Protein AF-A0A7K0A4U0-F1 (afdb_monomer)

Secondary structure (DSSP, 8-state):
---S-STT--EEEEEES-GGGT-EEEEESSHHHHHHHHHHHHHTT-EEEEEEEEEEEETTTTEEEEEEEEEEE-TTS-GGG-EEEEEEEEETTTTEEEEEEEEE-SS----TT-S-SSPPPTT-EEEEPP-

Radius of gyration: 15.42 Å; Cα contacts (8 Å, |Δi|>4): 259; chains: 1; bounding box: 35×25×43 Å

Foldseek 3Di:
DEEQADPLAQKEWEWAEDVVVVTDIDMDRDPVSVVVVVVVCVVQVKDKAWAWKKWAADPVQQKIKIKTKIQIDGNPHDPQFRIKIWIWIARNVVRYTRYIYIYTYNDRPCPPPLVPPDDDDPRMDIDGDDD

Solvent-accessible surface area (backbone atoms only — not comparable to full-atom values): 7263 Å² total; per-residue (Å²): 125,71,48,65,83,57,94,67,31,56,37,41,36,42,31,44,45,51,64,92,77,78,25,47,77,48,76,30,69,45,61,71,59,45,52,53,49,52,54,52,40,55,75,33,64,52,46,76,43,76,46,37,39,42,37,43,70,42,76,94,79,45,29,38,37,35,40,37,36,27,42,42,49,32,80,87,56,64,87,74,29,38,45,28,33,35,40,34,34,26,38,62,88,75,40,28,36,27,35,40,39,38,38,22,35,90,55,72,68,80,71,71,69,67,75,60,97,58,90,67,61,94,75,48,56,63,54,72,57,82,130

Sequence (131 aa):
MAGFFTENFEWYSATEGNPRNGGRHFVAYHRAKLQAYFLERISHDERMYLLEIDVGYERARNLGHVAYNLLRTADDLTEYAAEAGGKGAIDCDSGRIEVWSMAQGPKPQPVGDLCPEEPVPPDIAIACARK

pLDDT: mean 77.31, std 15.93, range [37.75, 95.69]

Structure (mmCIF, N/CA/C/O backbone):
data_AF-A0A7K0A4U0-F1
#
_entry.id   AF-A0A7K0A4U0-F1
#
loop_
_atom_site.group_PDB
_atom_site.id
_atom_site.type_symbol
_atom_site.label_atom_id
_atom_site.label_alt_id
_atom_site.label_comp_id
_atom_site.label_asym_id
_atom_site.label_entity_id
_atom_site.label_seq_id
_atom_site.pdbx_PDB_ins_code
_atom_site.Cartn_x
_atom_site.Cartn_y
_atom_site.Cartn_z
_atom_site.occupancy
_atom_site.B_iso_or_equiv
_atom_site.auth_seq_id
_atom_site.auth_comp_id
_atom_site.auth_asym_id
_atom_site.auth_atom_id
_atom_site.pdbx_PDB_model_num
ATOM 1 N N . MET A 1 1 ? -8.499 -11.451 10.453 1.00 44.47 1 MET A N 1
ATOM 2 C CA . MET A 1 1 ? -7.688 -11.382 9.214 1.00 44.47 1 MET A CA 1
ATOM 3 C C . MET A 1 1 ? -7.954 -10.032 8.571 1.00 44.47 1 MET A C 1
ATOM 5 O O . MET A 1 1 ? -9.105 -9.777 8.227 1.00 44.47 1 MET A O 1
ATOM 9 N N . ALA A 1 2 ? -6.936 -9.176 8.455 1.00 54.72 2 ALA A N 1
ATOM 10 C CA . ALA A 1 2 ? -7.084 -7.864 7.830 1.00 54.72 2 ALA A CA 1
ATOM 11 C C . ALA A 1 2 ? -7.282 -7.985 6.316 1.00 54.72 2 ALA A C 1
ATOM 13 O O . ALA A 1 2 ? -6.736 -8.883 5.679 1.00 54.72 2 ALA A O 1
ATOM 14 N N . GLY A 1 3 ? -8.124 -7.125 5.747 1.00 62.72 3 GLY A N 1
ATOM 15 C CA . GLY A 1 3 ? -8.430 -7.123 4.318 1.00 62.72 3 GLY A CA 1
ATOM 16 C C . GLY A 1 3 ? -9.103 -5.824 3.887 1.00 62.72 3 GLY A C 1
ATOM 17 O O . GLY A 1 3 ? -9.687 -5.135 4.717 1.00 62.72 3 GLY A O 1
ATOM 18 N N . PHE A 1 4 ? -9.017 -5.526 2.590 1.00 63.22 4 PHE A N 1
ATOM 19 C CA . PHE A 1 4 ? -9.386 -4.246 1.965 1.00 63.22 4 PHE A CA 1
ATOM 20 C C . PHE A 1 4 ? -10.844 -4.140 1.488 1.00 63.22 4 PHE A C 1
ATOM 22 O O . PHE A 1 4 ? -11.208 -3.190 0.806 1.00 63.22 4 PHE A O 1
ATOM 29 N N . PHE A 1 5 ? -11.672 -5.160 1.712 1.00 64.25 5 PHE A N 1
ATOM 30 C CA . PHE A 1 5 ? -12.853 -5.389 0.874 1.00 64.25 5 PHE A CA 1
ATOM 31 C C . PHE A 1 5 ? -14.182 -5.382 1.636 1.00 64.25 5 PHE A C 1
ATOM 33 O O . PHE A 1 5 ? -14.976 -6.316 1.494 1.00 64.25 5 PHE A O 1
ATOM 40 N N . THR A 1 6 ? -14.426 -4.329 2.415 1.00 63.09 6 THR A N 1
ATOM 41 C CA . THR A 1 6 ? -15.683 -4.097 3.150 1.00 63.09 6 THR A CA 1
ATOM 42 C C . THR A 1 6 ? -16.328 -2.762 2.765 1.00 63.09 6 THR A C 1
ATOM 44 O O . THR A 1 6 ? -15.770 -2.010 1.968 1.00 63.09 6 THR A O 1
ATOM 47 N N . GLU A 1 7 ? -17.516 -2.480 3.308 1.00 65.38 7 GLU A N 1
ATOM 48 C CA . GLU A 1 7 ? -18.237 -1.209 3.111 1.00 65.38 7 GLU A CA 1
ATOM 49 C C . GLU A 1 7 ? -17.463 0.011 3.642 1.00 65.38 7 GLU A C 1
ATOM 51 O O . GLU A 1 7 ? -17.647 1.109 3.129 1.00 65.38 7 GLU A O 1
ATOM 56 N N . ASN A 1 8 ? -16.546 -0.196 4.595 1.00 73.00 8 ASN A N 1
ATOM 57 C CA . ASN A 1 8 ? -15.724 0.855 5.210 1.00 73.00 8 ASN A CA 1
ATOM 58 C C . ASN A 1 8 ? -14.376 1.064 4.497 1.00 73.00 8 ASN A C 1
ATOM 60 O O . ASN A 1 8 ? -13.515 1.786 4.992 1.00 73.00 8 ASN A O 1
ATOM 64 N N . PHE A 1 9 ? -14.146 0.415 3.351 1.00 82.88 9 PHE A N 1
ATOM 65 C CA . PHE A 1 9 ? -12.982 0.736 2.533 1.00 82.88 9 PHE A CA 1
ATOM 66 C C . PHE A 1 9 ? -13.148 2.140 1.952 1.00 82.88 9 PHE A C 1
ATOM 68 O O . PHE A 1 9 ? -13.997 2.361 1.087 1.00 82.88 9 PHE A O 1
ATOM 75 N N . GLU A 1 10 ? -12.316 3.073 2.400 1.00 87.06 10 GLU A N 1
ATOM 76 C CA . GLU A 1 10 ? -12.319 4.429 1.875 1.00 87.06 10 GLU A CA 1
ATOM 77 C C . GLU A 1 10 ? -11.449 4.507 0.619 1.00 87.06 10 GLU A C 1
ATOM 79 O O . GLU A 1 10 ? -11.943 4.866 -0.453 1.00 87.06 10 GLU A O 1
ATOM 84 N N . TRP A 1 11 ? -10.155 4.172 0.723 1.00 91.12 11 TRP A N 1
ATOM 85 C CA . TRP A 1 11 ? -9.256 4.204 -0.432 1.00 91.12 11 TRP A CA 1
ATOM 86 C C . TRP A 1 11 ? -7.908 3.498 -0.246 1.00 91.12 11 TRP A C 1
ATOM 88 O O . TRP A 1 11 ? -7.374 3.329 0.848 1.00 91.12 11 TRP A O 1
ATOM 98 N N . TYR A 1 12 ? -7.309 3.157 -1.384 1.00 93.75 12 TYR A N 1
ATOM 99 C CA . TYR A 1 12 ? -5.940 2.672 -1.519 1.00 93.75 12 TYR A CA 1
ATOM 100 C C . TYR A 1 12 ? -5.174 3.579 -2.480 1.00 93.75 12 TYR A C 1
ATOM 102 O O . TYR A 1 12 ? -5.697 3.909 -3.547 1.00 93.75 12 TYR A O 1
ATOM 110 N N . SER A 1 13 ? -3.934 3.943 -2.153 1.00 94.06 13 SER A N 1
ATOM 111 C CA . SER A 1 13 ? -3.027 4.604 -3.088 1.00 94.06 13 SER A CA 1
ATOM 112 C C . SER A 1 13 ? -1.616 4.032 -3.063 1.00 94.06 13 SER A C 1
ATOM 114 O O . SER A 1 13 ? -1.102 3.622 -2.022 1.00 94.06 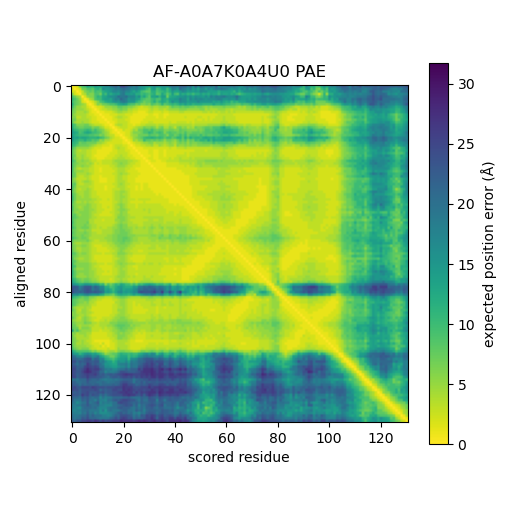13 SER A O 1
ATOM 116 N N . ALA A 1 14 ? -0.985 4.035 -4.234 1.00 92.19 14 ALA A N 1
ATOM 117 C CA . ALA A 1 14 ? 0.404 3.646 -4.413 1.00 92.19 14 ALA A CA 1
ATOM 118 C C . ALA A 1 14 ? 1.081 4.589 -5.408 1.00 92.19 14 ALA A C 1
ATOM 120 O O . ALA A 1 14 ? 0.582 4.810 -6.511 1.00 92.19 14 ALA A O 1
ATOM 121 N N . THR A 1 15 ? 2.224 5.144 -5.019 1.00 89.12 15 THR A N 1
ATOM 122 C CA . THR A 1 15 ? 3.115 5.878 -5.923 1.00 89.12 15 THR A CA 1
ATOM 123 C C . THR A 1 15 ? 4.340 5.026 -6.208 1.00 89.12 15 THR A C 1
ATOM 125 O O . THR A 1 15 ? 5.018 4.587 -5.282 1.00 89.12 15 THR A O 1
ATOM 128 N N . GLU A 1 16 ? 4.594 4.775 -7.482 1.00 86.75 16 GLU A N 1
ATOM 129 C CA . GLU A 1 16 ? 5.659 3.925 -8.005 1.00 86.75 16 GLU A CA 1
ATOM 130 C C . GLU A 1 16 ? 6.678 4.809 -8.720 1.00 86.75 16 GLU A C 1
ATOM 132 O O . GLU A 1 16 ? 6.375 5.417 -9.749 1.00 86.75 16 GLU A O 1
ATOM 137 N N . GLY A 1 17 ? 7.880 4.921 -8.155 1.00 77.00 17 GLY A N 1
ATOM 138 C CA . GLY A 1 17 ? 8.904 5.844 -8.642 1.00 77.00 17 GLY A CA 1
ATOM 139 C C . GLY A 1 17 ? 8.498 7.326 -8.572 1.00 77.00 17 GLY A C 1
ATOM 140 O O . GLY A 1 17 ? 7.569 7.722 -7.871 1.00 77.00 17 GLY A O 1
ATOM 141 N N . ASN A 1 18 ? 9.220 8.184 -9.300 1.00 73.25 18 ASN A N 1
ATOM 142 C CA . ASN A 1 18 ? 8.946 9.624 -9.346 1.00 73.25 18 ASN A CA 1
ATOM 143 C C . ASN A 1 18 ? 7.946 9.952 -10.474 1.00 73.25 18 ASN A C 1
ATOM 145 O O . ASN A 1 18 ? 8.328 9.825 -11.641 1.00 73.25 18 ASN A O 1
ATOM 149 N N . PRO A 1 19 ? 6.730 10.468 -10.185 1.00 71.81 19 PRO A N 1
ATOM 150 C CA . PRO A 1 19 ? 5.747 10.821 -11.216 1.00 71.81 19 PRO A CA 1
ATOM 151 C C . PRO A 1 19 ? 6.246 11.832 -12.256 1.00 71.81 19 PRO A C 1
ATOM 153 O O . PRO A 1 19 ? 5.769 11.850 -13.385 1.00 71.81 19 PRO A O 1
ATOM 156 N N . ARG A 1 20 ? 7.235 12.668 -11.906 1.00 73.88 20 ARG A N 1
ATOM 157 C CA . ARG A 1 20 ? 7.848 13.626 -12.843 1.00 73.88 20 ARG A CA 1
ATOM 158 C C . ARG A 1 20 ? 8.783 12.966 -13.860 1.00 73.88 20 ARG A C 1
ATOM 160 O O . ARG A 1 20 ? 9.081 13.579 -14.876 1.00 73.88 20 ARG A O 1
ATOM 167 N N . ASN A 1 21 ? 9.215 11.733 -13.597 1.00 72.50 21 ASN A N 1
ATOM 168 C CA . ASN A 1 21 ? 10.155 10.971 -14.420 1.00 72.50 21 ASN A CA 1
ATOM 169 C C . ASN A 1 21 ? 9.524 9.657 -14.919 1.00 72.50 21 ASN A C 1
ATOM 171 O O . ASN A 1 21 ? 10.205 8.641 -15.007 1.00 72.50 21 ASN A O 1
ATOM 175 N N . GLY A 1 22 ? 8.216 9.662 -15.200 1.00 71.19 22 GLY A N 1
ATOM 176 C CA . GLY A 1 22 ? 7.503 8.485 -15.712 1.00 71.19 22 GLY A CA 1
ATOM 177 C C . GLY A 1 22 ? 7.034 7.490 -14.646 1.00 71.19 22 GLY A C 1
ATOM 178 O O . GLY A 1 22 ? 6.548 6.422 -14.999 1.00 71.19 22 GLY A O 1
ATOM 179 N N . GLY A 1 23 ? 7.147 7.831 -13.358 1.00 79.75 23 GLY A N 1
ATOM 180 C CA . GLY A 1 23 ? 6.536 7.064 -12.274 1.00 79.75 23 GLY A CA 1
ATOM 181 C C 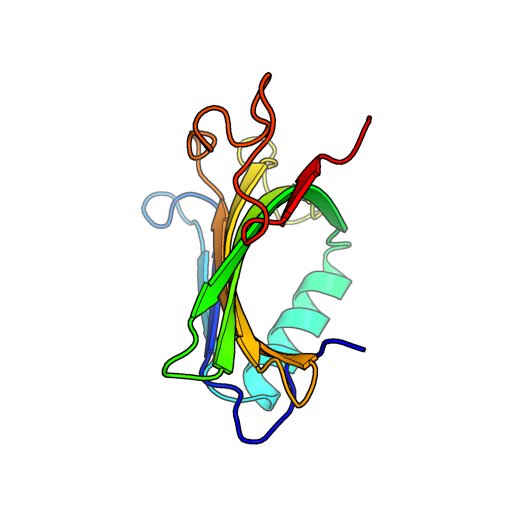. GLY A 1 23 ? 5.005 7.100 -12.313 1.00 79.75 23 GLY A C 1
ATOM 182 O O . GLY A 1 23 ? 4.396 8.010 -12.882 1.00 79.75 23 GLY A O 1
ATOM 183 N N . ARG A 1 24 ? 4.368 6.115 -11.678 1.00 86.31 24 ARG A N 1
ATOM 184 C CA . ARG A 1 24 ? 2.913 5.932 -11.687 1.00 86.31 24 ARG A CA 1
ATOM 185 C C . ARG A 1 24 ? 2.308 6.300 -10.338 1.00 86.31 24 ARG A C 1
ATOM 187 O O . ARG A 1 24 ? 2.813 5.900 -9.298 1.00 86.31 24 ARG A O 1
ATOM 194 N N . HIS A 1 25 ? 1.193 7.027 -10.349 1.00 89.75 25 HIS A N 1
ATOM 195 C CA . HIS A 1 25 ? 0.366 7.229 -9.159 1.00 89.75 25 HIS A CA 1
ATOM 196 C C . HIS A 1 25 ? -0.986 6.541 -9.350 1.00 89.75 25 HIS A C 1
ATOM 198 O O . HIS A 1 25 ? -1.738 6.865 -10.269 1.00 89.75 25 HIS A O 1
ATOM 204 N N . PHE A 1 26 ? -1.282 5.580 -8.482 1.00 92.81 26 PHE A N 1
ATOM 205 C CA . PHE A 1 26 ? -2.527 4.829 -8.461 1.00 92.81 26 PHE A CA 1
ATOM 206 C C . PHE A 1 26 ? -3.369 5.227 -7.248 1.00 92.81 26 PHE A C 1
ATOM 208 O O . PHE A 1 26 ? -2.850 5.331 -6.139 1.00 92.81 26 PHE A O 1
ATOM 215 N N . VAL A 1 27 ? -4.680 5.387 -7.458 1.00 95.06 27 VAL A N 1
ATOM 216 C CA . VAL A 1 27 ? -5.681 5.563 -6.395 1.00 95.06 27 VAL A CA 1
ATOM 217 C C . VAL A 1 27 ? -6.934 4.759 -6.732 1.00 95.06 27 VAL A C 1
ATOM 219 O O . VAL A 1 27 ? -7.436 4.826 -7.863 1.00 95.06 27 VAL A O 1
ATOM 222 N N . ALA A 1 28 ? -7.479 4.038 -5.756 1.00 93.50 28 ALA A N 1
ATOM 223 C CA . ALA A 1 28 ? -8.753 3.340 -5.857 1.00 93.50 28 ALA A CA 1
ATOM 224 C C . ALA A 1 28 ? -9.635 3.593 -4.634 1.00 93.50 28 ALA A C 1
ATOM 226 O O . ALA A 1 28 ? -9.214 3.335 -3.516 1.00 93.50 28 ALA A O 1
ATOM 227 N N . TYR A 1 29 ? -10.877 4.008 -4.890 1.00 90.56 29 TYR A N 1
ATOM 228 C CA . TYR A 1 29 ? -11.960 4.149 -3.902 1.00 90.56 29 TYR A CA 1
ATOM 229 C C . TYR A 1 29 ? -12.958 2.983 -3.959 1.00 90.56 29 TYR A C 1
ATOM 231 O O . TYR A 1 29 ? -13.899 2.896 -3.181 1.00 90.56 29 TYR A O 1
ATOM 239 N N . HIS A 1 30 ? -12.792 2.081 -4.931 1.00 87.19 30 HIS A N 1
ATOM 240 C CA . HIS A 1 30 ? -13.706 0.969 -5.156 1.00 87.19 30 HIS A CA 1
ATOM 241 C C . HIS A 1 30 ? -12.946 -0.344 -5.265 1.00 87.19 30 HIS A C 1
ATOM 243 O O . HIS A 1 30 ? -11.929 -0.440 -5.963 1.00 87.19 30 HIS A O 1
ATOM 249 N N . ARG A 1 31 ? -13.517 -1.381 -4.648 1.00 82.62 31 ARG A N 1
ATOM 250 C CA . ARG A 1 31 ? -12.977 -2.743 -4.606 1.00 82.62 31 ARG A CA 1
ATOM 251 C C . ARG A 1 31 ? -12.573 -3.283 -5.975 1.00 82.62 31 ARG A C 1
ATOM 253 O O . ARG A 1 31 ? -11.493 -3.845 -6.095 1.00 82.62 31 ARG A O 1
ATOM 260 N N . ALA A 1 32 ? -13.406 -3.107 -7.001 1.00 87.12 32 ALA A N 1
ATOM 261 C CA . ALA A 1 32 ? -13.131 -3.656 -8.330 1.00 87.12 32 ALA A CA 1
ATOM 262 C C . ALA A 1 32 ? -11.833 -3.093 -8.940 1.00 87.12 32 ALA A C 1
ATOM 264 O O . ALA A 1 32 ? -11.028 -3.846 -9.484 1.00 87.12 32 ALA A O 1
ATOM 265 N N . LYS A 1 33 ? -11.589 -1.783 -8.785 1.00 90.75 33 LYS A N 1
ATOM 266 C CA . LYS A 1 33 ? -10.364 -1.132 -9.271 1.00 90.75 33 LYS A CA 1
ATOM 267 C C . LYS A 1 33 ? -9.139 -1.581 -8.474 1.00 90.75 33 LYS A C 1
ATOM 269 O O . LYS A 1 33 ? -8.093 -1.830 -9.064 1.00 90.75 33 LYS A O 1
ATOM 274 N N . LEU A 1 34 ? -9.277 -1.715 -7.153 1.00 90.25 34 LEU A N 1
ATOM 275 C CA . LEU A 1 34 ? -8.203 -2.217 -6.295 1.00 90.25 34 LEU A CA 1
ATOM 276 C C . LEU A 1 34 ? -7.849 -3.676 -6.613 1.00 90.25 34 LEU A C 1
ATOM 278 O O . LEU A 1 34 ? -6.679 -4.030 -6.687 1.00 90.25 34 LEU A O 1
ATOM 282 N N . GLN A 1 35 ? -8.851 -4.521 -6.853 1.00 90.19 35 GLN A N 1
ATOM 283 C CA . GLN A 1 35 ? -8.632 -5.916 -7.216 1.00 90.19 35 GLN A CA 1
ATOM 284 C C . GLN A 1 35 ? -7.920 -6.046 -8.567 1.00 90.19 35 GLN A C 1
ATOM 286 O O . GLN A 1 35 ? -6.992 -6.841 -8.678 1.00 90.19 35 GLN A O 1
ATOM 291 N N . ALA A 1 36 ? -8.306 -5.249 -9.570 1.00 92.88 36 ALA A N 1
ATOM 292 C CA . ALA A 1 36 ? -7.603 -5.209 -10.852 1.00 92.88 36 ALA A CA 1
ATOM 293 C C . ALA A 1 36 ? -6.133 -4.792 -10.681 1.00 92.88 36 ALA A C 1
ATOM 295 O O . ALA A 1 36 ? -5.252 -5.429 -11.250 1.00 92.88 36 ALA A O 1
ATOM 296 N N . TYR A 1 37 ? -5.870 -3.792 -9.836 1.00 93.31 37 TYR A N 1
ATOM 297 C CA . TYR A 1 37 ? -4.509 -3.378 -9.498 1.00 93.31 37 TYR A CA 1
ATOM 298 C C . TYR A 1 37 ? -3.707 -4.504 -8.835 1.00 93.31 37 TYR A C 1
ATOM 300 O O . TYR A 1 37 ? -2.604 -4.797 -9.274 1.00 93.31 37 TYR A O 1
ATOM 308 N N . PHE A 1 38 ? -4.260 -5.206 -7.841 1.00 92.62 38 PHE A N 1
ATOM 309 C CA . PHE A 1 38 ? -3.553 -6.327 -7.210 1.00 92.62 38 PHE A CA 1
ATOM 310 C C . PHE A 1 38 ? -3.271 -7.480 -8.176 1.00 92.62 38 PHE A C 1
ATOM 312 O O . PHE A 1 38 ? -2.198 -8.069 -8.107 1.00 92.62 38 PHE A O 1
ATOM 319 N N . LEU A 1 39 ? -4.191 -7.788 -9.093 1.00 94.75 39 LEU A N 1
ATOM 320 C CA . LEU A 1 39 ? -3.953 -8.796 -10.130 1.00 94.75 39 LEU A CA 1
ATOM 321 C C . LEU A 1 39 ? -2.813 -8.385 -11.072 1.00 94.75 39 LEU A C 1
ATOM 323 O O . LEU A 1 39 ? -1.977 -9.219 -11.408 1.00 94.75 39 LEU A O 1
ATOM 327 N N . GLU A 1 40 ? -2.751 -7.109 -11.452 1.00 94.75 40 GLU A N 1
ATOM 328 C CA . GLU A 1 40 ? -1.643 -6.561 -12.239 1.00 94.75 40 GLU A CA 1
ATOM 329 C C . GLU A 1 40 ? -0.314 -6.673 -11.475 1.00 94.75 40 GLU A C 1
ATOM 331 O O . GLU A 1 40 ? 0.665 -7.186 -12.011 1.00 94.75 40 GLU A O 1
ATOM 336 N N . ARG A 1 41 ? -0.283 -6.287 -10.194 1.00 93.06 41 ARG A N 1
ATOM 337 C CA . ARG A 1 41 ? 0.928 -6.384 -9.365 1.00 93.06 41 ARG A CA 1
ATOM 338 C C . ARG A 1 41 ? 1.410 -7.825 -9.183 1.00 93.06 41 ARG A C 1
ATOM 340 O O . ARG A 1 41 ? 2.609 -8.073 -9.259 1.00 93.06 41 ARG A O 1
ATOM 347 N N . ILE A 1 42 ? 0.491 -8.779 -9.021 1.00 93.25 42 ILE A N 1
ATOM 348 C CA . ILE A 1 42 ? 0.814 -10.215 -8.997 1.00 93.25 42 ILE A CA 1
ATOM 349 C C . ILE A 1 42 ? 1.448 -10.655 -10.324 1.00 93.25 42 ILE A C 1
ATOM 351 O O . ILE A 1 42 ? 2.391 -11.437 -10.307 1.00 93.25 42 ILE A O 1
ATOM 355 N N . SER A 1 43 ? 0.976 -10.143 -11.467 1.00 95.69 43 SER A N 1
ATOM 356 C CA . SER A 1 43 ? 1.543 -10.485 -12.782 1.00 95.69 43 SER A CA 1
ATOM 357 C C . SER A 1 43 ? 2.951 -9.930 -13.035 1.00 95.69 43 SER A C 1
ATOM 359 O O . SER A 1 43 ? 3.615 -10.385 -13.960 1.00 95.69 43 SER A O 1
ATOM 361 N N . HIS A 1 44 ? 3.406 -8.985 -12.206 1.00 92.94 44 HIS A N 1
ATOM 362 C CA . HIS A 1 44 ? 4.766 -8.438 -12.207 1.00 92.94 44 HIS A CA 1
ATOM 363 C C . HIS A 1 44 ? 5.645 -9.025 -11.091 1.00 92.94 44 HIS A C 1
ATOM 365 O O . HIS A 1 44 ? 6.649 -8.417 -10.718 1.00 92.94 44 HIS A O 1
ATOM 371 N N . ASP A 1 45 ? 5.243 -10.166 -10.519 1.00 91.88 45 ASP A N 1
ATOM 372 C CA . ASP A 1 45 ? 5.946 -10.841 -9.423 1.00 91.88 45 ASP A CA 1
ATOM 373 C C . ASP A 1 45 ? 6.252 -9.906 -8.241 1.00 91.88 45 ASP A C 1
ATOM 375 O O . ASP A 1 45 ? 7.304 -9.976 -7.598 1.00 91.88 45 ASP A O 1
ATOM 379 N N . GLU A 1 46 ? 5.304 -9.015 -7.927 1.00 90.81 46 GLU A N 1
ATOM 380 C CA . GLU A 1 46 ? 5.488 -8.064 -6.843 1.00 90.81 46 GLU A CA 1
ATOM 381 C C . GLU A 1 46 ? 5.622 -8.753 -5.480 1.00 90.81 46 GLU A C 1
ATOM 383 O O . GLU A 1 46 ? 4.801 -9.577 -5.069 1.00 90.81 46 GLU A O 1
ATOM 388 N N . ARG A 1 47 ? 6.649 -8.341 -4.734 1.00 89.00 47 ARG A N 1
ATOM 389 C CA . ARG A 1 47 ? 6.925 -8.756 -3.361 1.00 89.00 47 ARG A CA 1
ATOM 390 C C . ARG A 1 47 ? 7.060 -7.538 -2.469 1.00 89.00 47 ARG A C 1
ATOM 392 O O . ARG A 1 47 ? 7.653 -6.532 -2.855 1.00 89.00 47 ARG A O 1
ATOM 399 N N . MET A 1 48 ? 6.530 -7.660 -1.258 1.00 87.38 48 MET A N 1
ATOM 400 C CA . MET A 1 48 ? 6.663 -6.660 -0.206 1.00 87.38 48 MET A CA 1
ATOM 401 C C . MET A 1 48 ? 7.177 -7.328 1.069 1.00 87.38 48 MET A C 1
ATOM 403 O O . MET A 1 48 ? 6.596 -8.309 1.530 1.00 87.38 48 MET A O 1
ATOM 407 N N . TYR A 1 49 ? 8.245 -6.787 1.646 1.00 84.19 49 TYR A N 1
ATOM 408 C CA . TYR A 1 49 ? 8.809 -7.213 2.922 1.00 84.19 49 TYR A CA 1
ATOM 409 C C . TYR A 1 49 ? 8.700 -6.065 3.911 1.00 84.19 49 TYR A C 1
ATOM 411 O O . TYR A 1 49 ? 9.348 -5.038 3.731 1.00 84.19 49 TYR A O 1
ATOM 419 N N . LEU A 1 50 ? 7.880 -6.231 4.945 1.00 83.94 50 LEU A N 1
ATOM 420 C CA . LEU A 1 50 ? 7.773 -5.241 6.010 1.00 83.94 50 LEU A CA 1
ATOM 421 C C . LEU A 1 50 ? 9.123 -5.115 6.727 1.00 83.94 50 LEU A C 1
ATOM 423 O O . LEU A 1 50 ? 9.673 -6.113 7.189 1.00 83.94 50 LEU A O 1
ATOM 427 N N . LEU A 1 51 ? 9.639 -3.893 6.804 1.00 80.25 51 LEU A N 1
ATOM 428 C CA . LEU A 1 51 ? 10.851 -3.572 7.551 1.00 80.25 51 LEU A CA 1
ATOM 429 C C . LEU A 1 51 ? 10.495 -3.094 8.957 1.00 80.25 51 LEU A C 1
ATOM 431 O O . LEU A 1 51 ? 11.074 -3.546 9.943 1.00 80.25 51 LEU A O 1
ATOM 435 N N . GLU A 1 52 ? 9.510 -2.205 9.036 1.00 77.94 52 GLU A N 1
ATOM 436 C CA . GLU A 1 52 ? 9.157 -1.495 10.258 1.00 77.94 52 GLU A CA 1
ATOM 437 C C . GLU A 1 52 ? 7.687 -1.094 10.231 1.00 77.94 52 GLU A C 1
ATOM 439 O O . GLU A 1 52 ? 7.148 -0.762 9.170 1.00 77.94 52 GLU A O 1
ATOM 444 N N . ILE A 1 53 ? 7.051 -1.126 11.400 1.00 82.00 53 ILE A N 1
ATOM 445 C CA . ILE A 1 53 ? 5.693 -0.638 11.600 1.00 82.00 53 ILE A CA 1
ATOM 446 C C . ILE A 1 53 ? 5.558 0.012 12.979 1.00 82.00 53 ILE A C 1
ATOM 448 O O . ILE A 1 53 ? 5.970 -0.552 13.994 1.00 82.00 53 ILE A O 1
ATOM 452 N N . ASP A 1 54 ? 4.935 1.182 12.985 1.00 80.38 54 ASP A N 1
ATOM 453 C CA . ASP A 1 54 ? 4.455 1.891 14.163 1.00 80.38 54 ASP A CA 1
ATOM 454 C C . ASP A 1 54 ? 2.928 1.888 14.149 1.00 80.38 54 ASP A C 1
ATOM 456 O O . ASP A 1 54 ? 2.302 2.050 13.093 1.00 80.38 54 ASP A O 1
ATOM 460 N N . VAL A 1 55 ? 2.338 1.655 15.318 1.00 83.19 55 VAL A N 1
ATOM 461 C CA . VAL A 1 55 ? 0.897 1.535 15.506 1.00 83.19 55 VAL A CA 1
ATOM 462 C C . VAL A 1 55 ? 0.454 2.423 16.660 1.00 83.19 55 VAL A C 1
ATOM 464 O O . VAL A 1 55 ? 0.862 2.232 17.807 1.00 83.19 55 VAL A O 1
ATOM 467 N N . GLY A 1 56 ? -0.456 3.345 16.354 1.00 81.00 56 GLY A N 1
ATOM 468 C CA . GLY A 1 56 ? -1.134 4.195 17.328 1.00 81.00 56 GLY A CA 1
ATOM 469 C C . GLY A 1 56 ? -2.640 3.951 17.340 1.00 81.00 56 GLY A C 1
ATOM 470 O O . GLY A 1 56 ? -3.230 3.594 16.322 1.00 81.00 56 GLY A O 1
ATOM 471 N N . TYR A 1 57 ? -3.284 4.172 18.483 1.00 86.12 57 TYR A N 1
ATOM 472 C CA . TYR A 1 57 ? -4.731 4.005 18.631 1.00 86.12 57 TYR A CA 1
ATOM 473 C C . TYR A 1 57 ? -5.462 5.349 18.760 1.00 86.12 57 TYR A C 1
ATOM 475 O O . TYR A 1 57 ? -5.177 6.152 19.649 1.00 86.12 57 TYR A O 1
ATOM 483 N N . GLU A 1 58 ? -6.457 5.580 17.901 1.00 85.12 58 GLU A N 1
ATOM 484 C CA . GLU A 1 58 ? -7.374 6.716 17.976 1.00 85.12 58 GLU A CA 1
ATOM 485 C C . GLU A 1 58 ? -8.714 6.291 18.586 1.00 85.12 58 GLU A C 1
ATOM 487 O O . GLU A 1 58 ? -9.614 5.786 17.911 1.00 85.12 58 GLU A O 1
ATOM 492 N N . ARG A 1 59 ? -8.893 6.597 19.873 1.00 88.25 59 ARG A N 1
ATOM 493 C CA . ARG A 1 59 ? -10.103 6.242 20.627 1.00 88.25 59 ARG A CA 1
ATOM 494 C C . ARG A 1 59 ? -11.402 6.822 20.062 1.00 88.25 59 ARG A C 1
ATOM 496 O O . ARG A 1 59 ? -12.440 6.183 20.172 1.00 88.25 59 ARG A O 1
ATOM 503 N N . ALA A 1 60 ? -11.369 8.032 19.503 1.00 88.50 60 ALA A N 1
ATOM 504 C CA . ALA A 1 60 ? -12.576 8.725 19.045 1.00 88.50 60 ALA A CA 1
ATOM 505 C C . ALA A 1 60 ? -13.249 8.025 17.854 1.00 88.50 60 ALA A C 1
ATOM 507 O O . ALA A 1 60 ? -14.472 8.064 17.733 1.00 88.50 60 ALA A O 1
ATOM 508 N N . ARG A 1 61 ? -12.447 7.387 16.998 1.00 85.44 61 ARG A N 1
ATOM 509 C CA . ARG A 1 61 ? -12.906 6.679 15.799 1.00 85.44 61 ARG A CA 1
ATOM 510 C C . ARG A 1 61 ? -12.751 5.163 15.895 1.00 85.44 61 ARG A C 1
ATOM 512 O O . ARG A 1 61 ? -13.146 4.476 14.968 1.00 85.44 61 ARG A O 1
ATOM 519 N N . ASN A 1 62 ? -12.194 4.662 16.998 1.00 89.19 62 ASN A N 1
ATOM 520 C CA . ASN A 1 62 ? -11.844 3.255 17.182 1.00 89.19 62 ASN A CA 1
ATOM 521 C C . ASN A 1 62 ? -10.921 2.717 16.067 1.00 89.19 62 ASN A C 1
ATOM 523 O O . ASN A 1 62 ? -11.113 1.617 15.550 1.00 89.19 62 ASN A O 1
ATOM 527 N N . LEU A 1 63 ? -9.921 3.520 15.682 1.00 87.88 63 LEU A N 1
ATOM 528 C CA . LEU A 1 63 ? -8.994 3.191 14.597 1.00 87.88 63 LEU A CA 1
ATOM 529 C C . LEU A 1 63 ? -7.584 2.921 15.114 1.00 87.88 63 LEU A C 1
ATOM 531 O O . LEU A 1 63 ? -7.044 3.686 15.913 1.00 87.88 63 LEU A O 1
ATOM 535 N N . GLY A 1 64 ? -6.957 1.875 14.586 1.00 89.56 64 GLY A N 1
ATOM 536 C CA . GLY A 1 64 ? -5.518 1.663 14.645 1.00 89.56 64 GLY A CA 1
ATOM 537 C C . GLY A 1 64 ? -4.852 2.344 13.455 1.00 89.56 64 GLY A C 1
ATOM 538 O O . GLY A 1 64 ? -5.000 1.893 12.320 1.00 89.56 64 GLY A O 1
ATOM 539 N N . HIS A 1 65 ? -4.121 3.425 13.699 1.00 87.31 65 HIS A N 1
ATOM 540 C CA . HIS A 1 65 ? -3.290 4.081 12.694 1.00 87.31 65 HIS A CA 1
ATOM 541 C C . HIS A 1 65 ? -1.970 3.344 12.574 1.00 87.31 65 HIS A C 1
ATOM 543 O O . HIS A 1 65 ? -1.349 3.032 13.585 1.00 87.31 65 HIS A O 1
ATOM 549 N N . VAL A 1 66 ? -1.539 3.093 11.343 1.00 86.88 66 VAL A N 1
ATOM 550 C CA . VAL A 1 66 ? -0.248 2.469 11.061 1.00 86.88 66 VAL A CA 1
ATOM 551 C C . VAL A 1 66 ? 0.615 3.400 10.226 1.00 86.88 66 VAL A C 1
ATOM 553 O O . VAL A 1 66 ? 0.136 3.995 9.259 1.00 86.88 66 VAL A O 1
ATOM 556 N N . ALA A 1 67 ? 1.892 3.489 10.569 1.00 85.94 67 ALA A N 1
ATOM 557 C CA . ALA A 1 67 ? 2.949 4.005 9.710 1.00 85.94 67 ALA A CA 1
ATOM 558 C C . ALA A 1 67 ? 3.958 2.878 9.490 1.00 85.94 67 ALA A C 1
ATOM 560 O O . ALA A 1 67 ? 4.225 2.110 10.409 1.00 85.94 67 ALA A O 1
ATOM 561 N N . TYR A 1 68 ? 4.476 2.714 8.276 1.00 85.19 68 TYR A N 1
ATOM 562 C CA . TYR A 1 68 ? 5.344 1.579 7.970 1.00 85.19 68 TYR A CA 1
ATOM 563 C C . TYR A 1 68 ? 6.368 1.888 6.886 1.00 85.19 68 TYR A C 1
ATOM 565 O O . TYR A 1 68 ? 6.153 2.738 6.019 1.00 85.19 68 TYR A O 1
ATOM 573 N N . ASN A 1 69 ? 7.437 1.096 6.903 1.00 84.06 69 ASN A N 1
ATOM 574 C CA . ASN A 1 69 ? 8.406 0.963 5.826 1.00 84.06 69 ASN A CA 1
ATOM 575 C C . ASN A 1 69 ? 8.453 -0.482 5.345 1.00 84.06 69 ASN A C 1
ATOM 577 O O . ASN A 1 69 ? 8.366 -1.426 6.134 1.00 84.06 69 ASN A O 1
ATOM 581 N N . LEU A 1 70 ? 8.644 -0.667 4.045 1.00 84.81 70 LEU A N 1
ATOM 582 C CA . LEU A 1 70 ? 8.791 -1.979 3.438 1.00 84.81 70 LEU A CA 1
ATOM 583 C C . LEU A 1 70 ? 9.799 -1.962 2.286 1.00 84.81 70 LEU A C 1
ATOM 585 O O . LEU A 1 70 ? 10.018 -0.931 1.650 1.00 84.81 70 LEU A O 1
ATOM 589 N N . LEU A 1 71 ? 10.382 -3.124 1.997 1.00 84.50 71 LEU A N 1
ATOM 590 C CA . LEU A 1 71 ? 11.029 -3.384 0.717 1.00 84.50 71 LEU A CA 1
ATOM 591 C C . LEU A 1 71 ? 9.968 -3.845 -0.274 1.00 84.50 71 LEU A C 1
ATOM 593 O O . LEU A 1 71 ? 9.328 -4.865 -0.042 1.00 84.50 71 LEU A O 1
ATOM 597 N N . ARG A 1 72 ? 9.791 -3.125 -1.374 1.00 87.38 72 ARG A N 1
ATOM 598 C CA . ARG A 1 72 ? 8.896 -3.448 -2.479 1.00 87.38 72 ARG A CA 1
ATOM 599 C C . ARG A 1 72 ? 9.696 -3.680 -3.747 1.00 87.38 72 ARG A C 1
ATOM 601 O O . ARG A 1 72 ? 10.368 -2.781 -4.237 1.00 87.38 72 ARG A O 1
ATOM 608 N N . THR A 1 73 ? 9.565 -4.869 -4.306 1.00 85.94 73 THR A N 1
ATOM 609 C CA . THR A 1 73 ? 10.247 -5.284 -5.534 1.00 85.94 73 THR A CA 1
ATOM 610 C C . THR A 1 73 ? 9.226 -5.850 -6.503 1.00 85.94 73 THR A C 1
ATOM 612 O O . THR A 1 73 ? 8.326 -6.556 -6.062 1.00 85.94 73 THR A O 1
ATOM 615 N N . ALA A 1 74 ? 9.368 -5.581 -7.792 1.00 88.88 74 ALA A N 1
ATOM 616 C CA . ALA A 1 74 ? 8.603 -6.216 -8.862 1.00 88.88 74 ALA A CA 1
ATOM 617 C C . ALA A 1 74 ? 9.390 -6.070 -10.170 1.00 88.88 74 ALA A C 1
ATOM 619 O O . ALA A 1 74 ? 10.245 -5.188 -10.260 1.00 88.88 74 ALA A O 1
ATOM 620 N N . ASP A 1 75 ? 9.077 -6.878 -11.176 1.00 88.81 75 ASP A N 1
ATOM 621 C CA . ASP A 1 75 ? 9.797 -6.892 -12.457 1.00 88.81 75 ASP A CA 1
ATOM 622 C C . ASP A 1 75 ? 9.719 -5.559 -13.217 1.00 88.81 75 ASP A C 1
ATOM 624 O O . ASP A 1 75 ? 10.616 -5.205 -13.982 1.00 88.81 75 ASP A O 1
ATOM 628 N N . ASP A 1 76 ? 8.634 -4.810 -13.013 1.00 85.94 76 ASP A N 1
ATOM 629 C CA . ASP A 1 76 ? 8.371 -3.521 -13.654 1.00 85.94 76 ASP A CA 1
ATOM 630 C C . ASP A 1 76 ? 8.876 -2.314 -12.843 1.00 85.94 76 ASP A C 1
ATOM 632 O O . ASP A 1 76 ? 8.799 -1.172 -13.305 1.00 85.94 76 ASP A O 1
ATOM 636 N N . LEU A 1 77 ? 9.411 -2.546 -11.641 1.00 80.56 77 LEU A N 1
ATOM 637 C CA . LEU A 1 77 ? 9.969 -1.510 -10.779 1.00 80.56 77 LEU A CA 1
ATOM 638 C C . LEU A 1 77 ? 11.493 -1.461 -10.944 1.00 80.56 77 LEU A C 1
ATOM 640 O O . LEU A 1 77 ? 12.193 -2.447 -10.742 1.00 80.56 77 LEU A O 1
ATOM 644 N N . THR A 1 78 ? 12.033 -0.292 -11.288 1.00 69.62 78 THR A N 1
ATOM 645 C CA . THR A 1 78 ? 13.490 -0.108 -11.440 1.00 69.62 78 THR A CA 1
ATOM 646 C C . THR A 1 78 ? 14.212 -0.040 -10.082 1.00 69.62 78 THR A C 1
ATOM 648 O O . THR A 1 78 ? 13.633 0.393 -9.085 1.00 69.62 78 THR A O 1
ATOM 651 N N . GLU A 1 79 ? 15.495 -0.437 -10.041 1.00 57.31 79 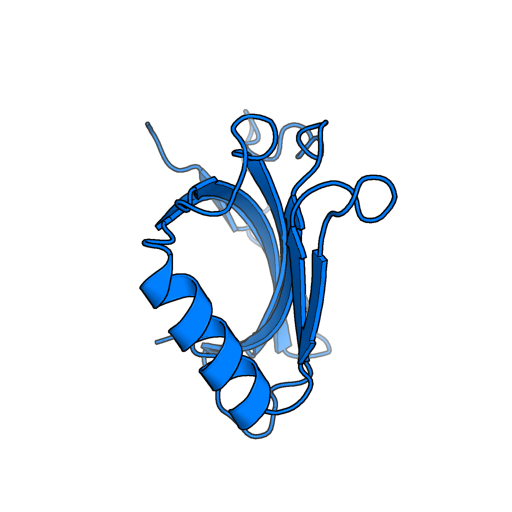GLU A N 1
ATOM 652 C CA . GLU A 1 79 ? 16.304 -0.662 -8.817 1.00 57.31 79 GLU A CA 1
ATOM 653 C C . GLU A 1 79 ? 16.370 0.513 -7.819 1.00 57.31 79 GLU A C 1
ATOM 655 O O . GLU A 1 79 ? 16.640 0.307 -6.638 1.00 57.31 79 GLU A O 1
ATOM 660 N N . TYR A 1 80 ? 16.082 1.747 -8.239 1.00 53.59 80 TYR A N 1
ATOM 661 C CA . TYR A 1 80 ? 16.147 2.937 -7.378 1.00 53.59 80 TYR A CA 1
ATOM 662 C C . TYR A 1 80 ? 14.963 3.093 -6.401 1.00 53.59 80 TYR A C 1
ATOM 664 O O . TYR A 1 80 ? 14.865 4.120 -5.728 1.00 53.59 80 TYR A O 1
ATOM 672 N N . ALA A 1 81 ? 14.048 2.121 -6.334 1.00 55.91 81 ALA A N 1
ATOM 673 C CA . ALA A 1 81 ? 12.746 2.258 -5.673 1.00 55.91 81 ALA A CA 1
ATOM 674 C C . ALA A 1 81 ? 12.386 1.105 -4.715 1.00 55.91 81 ALA A C 1
ATOM 676 O O . ALA A 1 81 ? 11.208 0.921 -4.402 1.00 55.91 81 ALA A O 1
ATOM 677 N N . ALA A 1 82 ? 13.376 0.326 -4.257 1.00 70.31 82 ALA A N 1
ATOM 678 C CA . ALA A 1 82 ? 13.115 -0.836 -3.408 1.00 70.31 82 ALA A CA 1
ATOM 679 C C . ALA A 1 82 ? 12.489 -0.461 -2.059 1.00 70.31 82 ALA A C 1
ATOM 681 O O . ALA A 1 82 ? 11.711 -1.239 -1.534 1.00 70.31 82 ALA A O 1
ATOM 682 N N . GLU A 1 83 ? 12.770 0.710 -1.492 1.00 81.44 83 GLU A N 1
ATOM 683 C CA . GLU A 1 83 ? 12.146 1.131 -0.234 1.00 81.44 83 GLU A CA 1
ATOM 684 C C . GLU A 1 83 ? 10.872 1.944 -0.486 1.00 81.44 83 GLU A C 1
ATOM 686 O O . GLU A 1 83 ? 10.860 2.919 -1.245 1.00 81.44 83 GLU A O 1
ATOM 691 N N . ALA A 1 84 ? 9.786 1.540 0.172 1.00 84.62 84 ALA A N 1
ATOM 692 C CA . ALA A 1 84 ? 8.523 2.259 0.170 1.00 84.62 84 ALA A CA 1
ATOM 693 C C . ALA A 1 84 ? 8.073 2.538 1.603 1.00 84.62 84 ALA A C 1
ATOM 695 O O . ALA A 1 84 ? 8.085 1.650 2.456 1.00 84.62 84 ALA A O 1
ATOM 696 N N . GLY A 1 85 ? 7.639 3.772 1.833 1.00 87.19 85 GLY A N 1
ATOM 697 C CA . GLY A 1 85 ? 7.018 4.194 3.082 1.00 87.19 85 GLY A CA 1
ATOM 698 C C . GLY A 1 85 ? 5.522 4.382 2.892 1.00 87.19 85 GLY A C 1
ATOM 699 O O . GLY A 1 85 ? 5.049 4.674 1.783 1.00 87.19 85 GLY A O 1
ATOM 700 N N . GLY A 1 86 ? 4.765 4.243 3.969 1.00 89.75 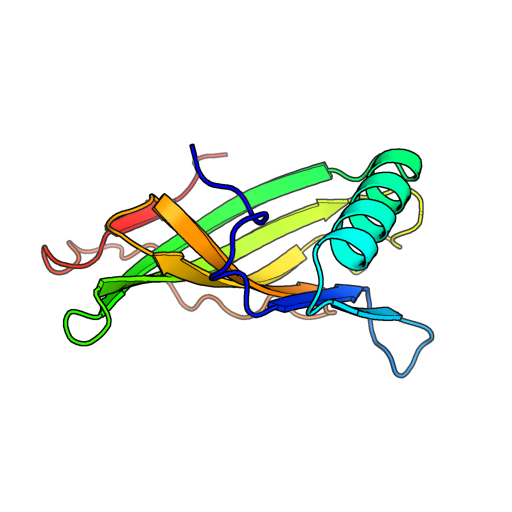86 GLY A N 1
ATOM 701 C CA . GLY A 1 86 ? 3.330 4.409 3.896 1.00 89.75 86 GLY A CA 1
ATOM 702 C C . GLY A 1 86 ? 2.636 4.562 5.233 1.00 89.75 86 GLY A C 1
ATOM 703 O O . GLY A 1 86 ? 3.240 4.518 6.302 1.00 89.75 86 GLY A O 1
ATOM 704 N N . LYS A 1 87 ? 1.328 4.777 5.134 1.00 91.56 87 LYS A N 1
ATOM 705 C CA . LYS A 1 87 ? 0.416 4.871 6.268 1.00 91.56 87 LYS A CA 1
ATOM 706 C C . LYS A 1 87 ? -0.897 4.173 5.966 1.00 91.56 87 LYS A C 1
ATOM 708 O O . LYS A 1 87 ? -1.268 4.014 4.802 1.00 91.56 87 LYS A O 1
ATOM 713 N N . GLY A 1 88 ? -1.616 3.795 7.005 1.00 91.19 88 GLY A N 1
ATOM 714 C CA . GLY A 1 88 ? -2.942 3.212 6.888 1.00 91.19 88 GLY A CA 1
ATOM 715 C C . GLY A 1 88 ? -3.753 3.389 8.160 1.00 91.19 88 GLY A C 1
ATOM 716 O O . GLY A 1 88 ? -3.232 3.842 9.176 1.00 91.19 88 GLY A O 1
ATOM 717 N N . ALA A 1 89 ? -5.023 3.017 8.091 1.00 90.94 89 ALA A N 1
ATOM 718 C CA . ALA A 1 89 ? -5.877 2.904 9.263 1.00 90.94 89 ALA A CA 1
ATOM 719 C C . ALA A 1 89 ? -6.652 1.592 9.204 1.00 90.94 89 ALA A C 1
ATOM 721 O O . ALA A 1 89 ? -7.061 1.139 8.128 1.00 90.94 89 ALA A O 1
ATOM 722 N N . ILE A 1 90 ? -6.816 0.986 10.371 1.00 89.94 90 ILE A N 1
ATOM 723 C CA . ILE A 1 90 ? -7.508 -0.275 10.571 1.00 89.94 90 ILE A CA 1
ATOM 724 C C . ILE A 1 90 ? -8.649 -0.026 11.548 1.00 89.94 90 ILE A C 1
ATOM 726 O O . ILE A 1 90 ? -8.418 0.475 12.644 1.00 89.94 90 ILE A O 1
ATOM 730 N N . ASP A 1 91 ? -9.859 -0.415 11.172 1.00 88.56 91 ASP A N 1
ATOM 731 C CA . ASP A 1 91 ? -10.988 -0.468 12.094 1.00 88.56 91 ASP A CA 1
ATOM 732 C C . ASP A 1 91 ? -10.743 -1.561 13.143 1.00 88.56 91 ASP A C 1
ATOM 734 O O . ASP A 1 91 ? -10.566 -2.734 12.793 1.00 88.56 91 ASP A O 1
ATOM 738 N N . CYS A 1 92 ? -10.679 -1.186 14.424 1.00 86.75 92 CYS A N 1
ATOM 739 C CA . CYS A 1 92 ? -10.285 -2.103 15.496 1.00 86.75 92 CYS A CA 1
ATOM 740 C C . CYS A 1 92 ? -11.343 -3.176 15.797 1.00 86.75 92 CYS A C 1
ATOM 742 O O . CYS A 1 92 ? -10.974 -4.260 16.253 1.00 86.75 92 CYS A O 1
ATOM 744 N N . ASP A 1 93 ? -12.622 -2.924 15.505 1.00 88.00 93 ASP A N 1
ATOM 745 C CA . ASP A 1 93 ? -13.702 -3.889 15.751 1.00 88.00 93 ASP A CA 1
ATOM 746 C C . ASP A 1 93 ? -13.700 -5.022 14.719 1.00 88.00 93 ASP A C 1
ATOM 748 O O . ASP A 1 93 ? -13.782 -6.206 15.053 1.00 88.00 93 ASP A O 1
ATOM 752 N N . SER A 1 94 ? -13.591 -4.671 13.439 1.00 86.06 94 SER A N 1
ATOM 753 C CA . SER A 1 94 ? -13.618 -5.625 12.328 1.00 86.06 94 SER A CA 1
ATOM 754 C C . SER A 1 94 ? -12.228 -6.131 11.931 1.00 86.06 94 SER A C 1
ATOM 756 O O . SER A 1 94 ? -12.109 -7.144 11.225 1.00 86.06 94 SER A O 1
ATOM 758 N N . GLY A 1 95 ? -11.172 -5.434 12.359 1.00 84.12 95 GLY A N 1
ATOM 759 C CA . GLY A 1 95 ? -9.785 -5.675 11.977 1.00 84.12 95 GLY A CA 1
ATOM 760 C C . GLY A 1 95 ? -9.522 -5.423 10.492 1.00 84.12 95 GLY A C 1
ATOM 761 O O . GLY A 1 95 ? -8.682 -6.109 9.909 1.00 84.12 95 GLY A O 1
ATOM 762 N N . ARG A 1 96 ? -10.277 -4.530 9.839 1.00 85.50 96 ARG A N 1
ATOM 763 C CA . ARG A 1 96 ? -10.229 -4.288 8.383 1.00 85.50 96 ARG A CA 1
ATOM 764 C C . ARG A 1 96 ? -9.497 -3.001 8.049 1.00 85.50 96 ARG A C 1
ATOM 766 O O . ARG A 1 96 ? -9.528 -2.058 8.822 1.00 85.50 96 ARG A O 1
ATOM 773 N N . ILE A 1 97 ? -8.849 -2.976 6.887 1.00 87.56 97 ILE A N 1
ATOM 774 C CA . ILE A 1 97 ? -8.098 -1.802 6.435 1.00 87.56 97 ILE A CA 1
ATOM 775 C C . ILE A 1 97 ? -9.077 -0.835 5.768 1.00 87.56 97 ILE A C 1
ATOM 777 O O . ILE A 1 97 ? -9.677 -1.188 4.751 1.00 87.56 97 ILE A O 1
ATOM 781 N N . GLU A 1 98 ? -9.210 0.367 6.326 1.00 89.44 98 GLU A N 1
ATOM 782 C CA . GLU A 1 98 ? -10.051 1.437 5.773 1.00 89.44 98 GLU A CA 1
ATOM 783 C C . GLU A 1 98 ? -9.286 2.262 4.738 1.00 89.44 98 GLU A C 1
ATOM 785 O O . GLU A 1 98 ? -9.787 2.526 3.643 1.00 89.44 98 GLU A O 1
ATOM 790 N N . VAL A 1 99 ? -8.038 2.619 5.064 1.00 89.88 99 VAL A N 1
ATOM 791 C CA . VAL A 1 99 ? -7.145 3.373 4.179 1.00 89.88 99 VAL A CA 1
ATOM 792 C C . VAL A 1 99 ? -5.760 2.761 4.124 1.00 89.88 99 VAL A C 1
ATOM 794 O O . VAL A 1 99 ? -5.240 2.252 5.119 1.00 89.88 99 VAL A O 1
ATOM 797 N N . TRP A 1 100 ? -5.132 2.866 2.957 1.00 92.50 100 TRP A N 1
ATOM 798 C CA . TRP A 1 100 ? -3.736 2.498 2.761 1.00 92.50 100 TRP A CA 1
ATOM 799 C C . TRP A 1 100 ? -3.090 3.394 1.719 1.00 92.50 100 TRP A C 1
ATOM 801 O O . TRP A 1 100 ? -3.587 3.533 0.604 1.00 92.50 100 TRP A O 1
ATOM 811 N N . SER A 1 101 ? -1.963 3.992 2.074 1.00 92.00 101 SER A N 1
ATOM 812 C CA . SER A 1 101 ? -1.194 4.870 1.205 1.00 92.00 101 SER A CA 1
ATOM 813 C C . SER A 1 101 ? 0.258 4.476 1.231 1.00 92.00 101 SER A C 1
ATOM 815 O O . SER A 1 101 ? 0.847 4.412 2.304 1.00 92.00 101 SER A O 1
ATOM 817 N N . MET A 1 102 ? 0.833 4.274 0.055 1.00 91.50 102 MET A N 1
ATOM 818 C CA . MET A 1 102 ? 2.228 3.904 -0.103 1.00 91.50 102 MET A CA 1
ATOM 819 C C . MET A 1 102 ? 2.895 4.775 -1.167 1.00 91.50 102 MET A C 1
ATOM 821 O O . MET A 1 102 ? 2.291 5.114 -2.187 1.00 91.50 102 MET A O 1
ATOM 825 N N . ALA A 1 103 ? 4.163 5.111 -0.962 1.00 87.44 103 ALA A N 1
ATOM 826 C CA . ALA A 1 103 ? 4.975 5.777 -1.966 1.00 87.44 103 ALA A CA 1
ATOM 827 C C 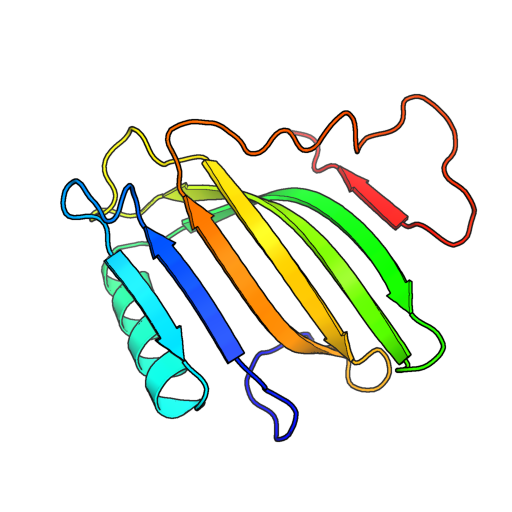. ALA A 1 103 ? 6.402 5.228 -1.973 1.00 87.44 103 ALA A C 1
ATOM 829 O O . ALA A 1 103 ? 7.046 5.123 -0.930 1.00 87.44 103 ALA A O 1
ATOM 830 N N . GLN A 1 104 ? 6.890 4.927 -3.172 1.00 81.38 104 GLN A N 1
ATOM 831 C CA . GLN A 1 104 ? 8.294 4.671 -3.461 1.00 81.38 104 GLN A CA 1
ATOM 832 C C . GLN A 1 104 ? 8.985 5.975 -3.856 1.00 81.38 104 GLN A C 1
ATOM 834 O O . GLN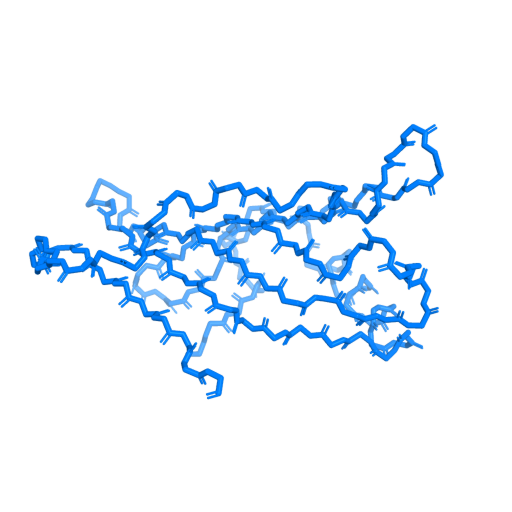 A 1 104 ? 8.435 6.767 -4.624 1.00 81.38 104 GLN A O 1
ATOM 839 N N . GLY A 1 105 ? 10.203 6.202 -3.373 1.00 64.38 105 GLY A N 1
ATOM 840 C CA . GLY A 1 105 ? 10.945 7.415 -3.696 1.00 64.38 105 GLY A CA 1
ATOM 841 C C . GLY A 1 105 ? 12.450 7.290 -3.462 1.00 64.38 105 GLY A C 1
ATOM 842 O O . GLY A 1 105 ? 12.888 6.405 -2.739 1.00 64.38 105 GLY A O 1
ATOM 843 N N . PRO A 1 106 ? 13.254 8.206 -4.040 1.00 50.81 106 PRO A N 1
ATOM 844 C CA . PRO A 1 106 ? 14.723 8.176 -3.983 1.00 50.81 106 PRO A CA 1
ATOM 845 C C . PRO A 1 106 ? 15.301 8.488 -2.596 1.00 50.81 106 PRO A C 1
ATOM 847 O O . PRO A 1 106 ? 16.516 8.514 -2.418 1.00 50.81 106 PRO A O 1
ATOM 850 N N . LYS A 1 107 ? 14.444 8.791 -1.623 1.00 51.84 107 LYS A N 1
ATOM 851 C CA . LYS A 1 107 ? 14.817 8.884 -0.222 1.00 51.84 107 LYS A CA 1
ATOM 852 C C . LYS A 1 107 ? 13.914 7.914 0.526 1.00 51.84 107 LYS A C 1
ATOM 854 O O . LYS A 1 107 ? 12.695 8.053 0.371 1.00 51.84 107 LYS A O 1
ATOM 859 N N . PRO A 1 108 ? 14.476 7.006 1.341 1.00 49.31 108 PRO A N 1
ATOM 860 C CA . PRO A 1 108 ? 13.716 6.412 2.428 1.00 49.31 108 PRO A CA 1
ATOM 861 C C . PRO A 1 108 ? 12.979 7.562 3.109 1.00 49.31 108 PRO A C 1
ATOM 863 O O . PRO A 1 108 ? 13.600 8.597 3.391 1.00 49.31 108 PRO A O 1
ATOM 866 N N . GLN A 1 109 ? 11.662 7.459 3.304 1.00 50.53 109 GLN A N 1
ATOM 867 C CA . GLN A 1 109 ? 11.062 8.381 4.260 1.00 50.53 109 GLN A CA 1
ATOM 868 C C . GLN A 1 109 ? 11.787 8.097 5.574 1.00 50.53 109 GLN A C 1
ATOM 870 O O . GLN A 1 109 ? 11.834 6.926 5.958 1.00 50.53 109 GLN A O 1
ATOM 875 N N . PRO A 1 110 ? 12.432 9.097 6.208 1.00 46.88 110 PRO A N 1
ATOM 876 C CA . PRO A 1 110 ? 13.010 8.885 7.514 1.00 46.88 110 PRO A CA 1
ATOM 877 C C . PRO A 1 110 ? 11.839 8.561 8.424 1.00 46.88 110 PRO A C 1
ATOM 879 O O . PRO A 1 110 ? 11.093 9.434 8.864 1.00 46.88 110 PRO A O 1
ATOM 882 N N . VAL A 1 111 ? 11.662 7.270 8.645 1.00 48.78 111 VAL A N 1
ATOM 883 C CA . VAL A 1 111 ? 11.002 6.758 9.817 1.00 48.78 111 VAL A CA 1
ATOM 884 C C . VAL A 1 111 ? 12.019 7.031 10.905 1.00 48.78 111 VAL A C 1
ATOM 886 O O . VAL A 1 111 ? 12.955 6.268 11.103 1.00 48.78 111 VAL A O 1
ATOM 889 N N . GLY A 1 112 ? 11.988 8.266 11.412 1.00 43.56 112 GLY A N 1
ATOM 890 C CA . GLY A 1 112 ? 12.935 8.707 12.419 1.00 43.56 112 GLY A CA 1
ATOM 891 C C . GLY A 1 112 ? 12.809 7.757 13.591 1.00 43.56 112 GLY A C 1
ATOM 892 O O . GLY A 1 112 ? 11.738 7.727 14.182 1.00 43.56 112 GLY A O 1
ATOM 893 N N . ASP A 1 113 ? 13.859 6.972 13.836 1.00 50.50 113 ASP A N 1
ATOM 894 C CA . ASP A 1 113 ? 14.081 6.156 15.027 1.00 50.50 113 ASP A CA 1
ATOM 895 C C . ASP A 1 113 ? 12.792 5.556 15.633 1.00 50.50 113 ASP A C 1
ATOM 897 O O . ASP A 1 113 ? 12.582 5.644 16.843 1.00 50.50 113 ASP A O 1
ATOM 901 N N . LEU A 1 114 ? 11.889 4.984 14.811 1.00 53.44 114 LEU A N 1
ATOM 902 C CA . LEU A 1 114 ? 10.633 4.435 15.339 1.00 53.44 114 LEU A CA 1
ATOM 903 C C . LEU A 1 114 ? 10.868 3.110 16.052 1.00 53.44 114 LEU A C 1
ATOM 905 O O . LEU A 1 114 ? 9.997 2.714 16.798 1.00 53.44 114 LEU A O 1
ATOM 909 N N . CYS A 1 115 ? 12.027 2.460 15.942 1.00 55.53 115 CYS A N 1
ATOM 910 C CA . CYS A 1 115 ? 12.463 1.495 16.949 1.00 55.53 115 CYS A CA 1
ATOM 911 C C . CYS A 1 115 ? 13.100 2.265 18.121 1.00 55.53 115 CYS A C 1
ATOM 913 O O . CYS A 1 115 ? 14.297 2.556 18.062 1.00 55.53 115 CYS A O 1
ATOM 915 N N . PRO A 1 116 ? 12.356 2.607 19.187 1.00 54.88 116 PRO A N 1
ATOM 916 C CA . PRO A 1 116 ? 12.930 3.307 20.318 1.00 54.88 116 PRO A CA 1
ATOM 917 C C . PRO A 1 116 ? 13.977 2.401 20.975 1.00 54.88 116 PRO A C 1
ATOM 919 O O . PRO A 1 116 ? 13.750 1.207 21.181 1.00 54.88 116 PRO A O 1
ATOM 922 N N . GLU A 1 117 ? 15.131 2.966 21.331 1.00 53.47 117 GLU A N 1
ATOM 923 C CA . GLU A 1 117 ? 16.083 2.281 22.218 1.00 53.47 117 GLU A CA 1
ATOM 924 C C . GLU A 1 117 ? 15.490 2.095 23.632 1.00 53.47 117 GLU A C 1
ATOM 926 O O . GLU A 1 117 ? 15.902 1.203 24.375 1.00 53.47 117 GLU A O 1
ATOM 931 N N . GLU A 1 118 ? 14.492 2.913 23.989 1.00 56.00 118 GLU A N 1
ATOM 932 C CA . GLU A 1 118 ? 13.832 2.965 25.295 1.00 56.00 118 GLU A CA 1
ATOM 933 C C . GLU A 1 118 ? 12.387 2.415 25.270 1.00 56.00 118 GLU A C 1
ATOM 935 O O . GLU A 1 118 ? 11.774 2.291 24.208 1.00 56.00 118 GLU A O 1
ATOM 940 N N . PRO A 1 119 ? 11.790 2.076 26.430 1.00 55.72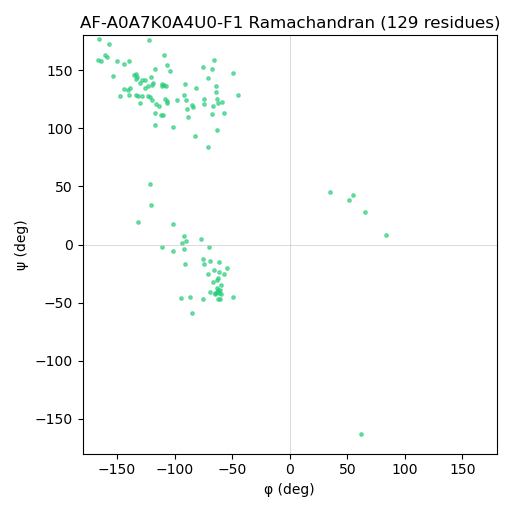 119 PRO A N 1
ATOM 941 C CA . PRO A 1 119 ? 10.413 1.592 26.486 1.00 55.72 119 PRO A CA 1
ATOM 942 C C . PRO A 1 119 ? 9.423 2.650 25.980 1.00 55.72 119 PRO A C 1
ATOM 944 O O . PRO A 1 119 ? 9.317 3.740 26.544 1.00 55.72 119 PRO A O 1
ATOM 947 N N . VAL A 1 120 ? 8.655 2.309 24.947 1.00 57.53 120 VAL A N 1
ATOM 948 C CA . VAL A 1 120 ? 7.529 3.125 24.473 1.00 57.53 120 VAL A CA 1
ATOM 949 C C . VAL A 1 120 ? 6.391 3.149 25.503 1.00 57.53 120 VAL A C 1
ATOM 951 O O . VAL A 1 120 ? 6.224 2.179 26.251 1.00 57.53 120 VAL A O 1
ATOM 954 N N . PRO A 1 121 ? 5.586 4.232 25.557 1.00 61.03 121 PRO A N 1
ATOM 955 C CA . PRO A 1 121 ? 4.354 4.265 26.341 1.00 61.03 121 PRO A CA 1
ATOM 956 C C . PRO A 1 121 ? 3.480 3.031 26.063 1.00 61.03 121 PRO A C 1
ATOM 958 O O . PRO A 1 121 ? 3.455 2.555 24.928 1.00 61.03 121 PRO A O 1
ATOM 961 N N . PRO A 1 122 ? 2.718 2.529 27.053 1.00 55.44 122 PRO A N 1
ATOM 962 C CA . PRO A 1 122 ? 1.976 1.266 26.940 1.00 55.44 122 PRO A CA 1
ATOM 963 C C . PRO A 1 122 ? 0.913 1.252 25.829 1.00 55.44 122 PRO A C 1
ATOM 965 O O . PRO A 1 122 ? 0.436 0.184 25.452 1.00 55.44 122 PRO A O 1
ATOM 968 N N . ASP A 1 123 ? 0.559 2.426 25.307 1.00 54.56 123 ASP A N 1
ATOM 969 C CA . ASP A 1 123 ? -0.479 2.618 24.297 1.00 54.56 123 ASP A CA 1
ATOM 970 C C . ASP A 1 123 ? 0.078 2.630 22.857 1.00 54.56 123 ASP A C 1
ATOM 972 O O . ASP A 1 123 ? -0.685 2.821 21.909 1.00 54.56 123 ASP A O 1
ATOM 976 N N . ILE A 1 124 ? 1.396 2.450 22.682 1.00 49.50 124 ILE A N 1
ATOM 977 C CA . ILE A 1 124 ? 2.081 2.414 21.382 1.00 49.50 124 ILE A CA 1
ATOM 978 C C . ILE A 1 124 ? 2.749 1.048 21.217 1.00 49.50 124 ILE A C 1
ATOM 980 O O . ILE A 1 124 ? 3.559 0.630 22.046 1.00 49.50 124 ILE A O 1
ATOM 984 N N . ALA A 1 125 ? 2.421 0.347 20.130 1.00 53.38 125 ALA A N 1
ATOM 985 C CA . ALA A 1 125 ? 3.043 -0.925 19.785 1.00 53.38 125 ALA A CA 1
ATOM 986 C C . ALA A 1 125 ? 3.931 -0.741 18.556 1.00 53.38 125 ALA A C 1
ATOM 988 O O . ALA A 1 125 ? 3.441 -0.545 17.446 1.00 53.38 125 ALA A O 1
ATOM 989 N N . ILE A 1 126 ? 5.240 -0.853 18.762 1.00 55.47 126 ILE A N 1
ATOM 990 C CA . ILE A 1 126 ? 6.233 -0.795 17.693 1.00 55.47 126 ILE A CA 1
ATOM 991 C C . ILE A 1 126 ? 6.751 -2.207 17.464 1.00 55.47 126 ILE A C 1
ATOM 993 O O . ILE A 1 126 ? 7.259 -2.855 18.383 1.00 55.47 126 ILE A O 1
ATOM 997 N N . ALA A 1 127 ? 6.604 -2.702 16.237 1.00 57.41 127 ALA A N 1
ATOM 998 C CA . ALA A 1 127 ? 7.082 -4.021 15.853 1.00 57.41 127 ALA A CA 1
ATOM 999 C C . ALA A 1 127 ? 8.161 -3.881 14.776 1.00 57.41 127 ALA A C 1
ATOM 1001 O O . ALA A 1 127 ? 7.878 -3.663 13.601 1.00 57.41 127 ALA A O 1
ATOM 1002 N N . CYS A 1 128 ? 9.416 -4.041 15.185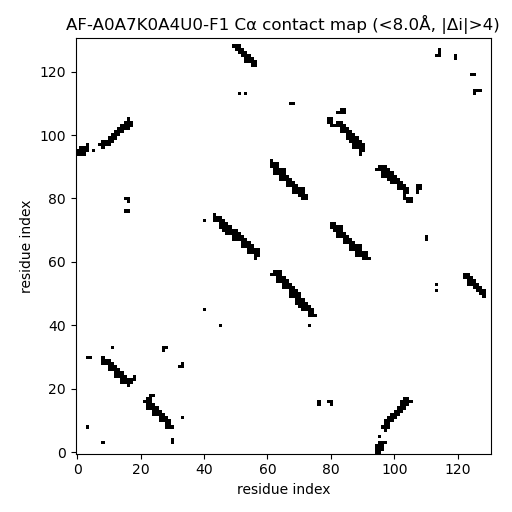 1.00 53.91 128 CYS A N 1
ATOM 1003 C CA . CYS A 1 128 ? 10.549 -4.049 14.268 1.00 53.91 128 CYS A CA 1
ATOM 1004 C C . CYS A 1 128 ? 10.806 -5.486 13.794 1.00 53.91 128 CYS A C 1
ATOM 1006 O O . CYS A 1 128 ? 10.986 -6.399 14.610 1.00 53.91 128 CYS A O 1
ATOM 1008 N N . ALA A 1 129 ? 10.820 -5.711 12.479 1.00 45.78 129 ALA A N 1
ATOM 1009 C CA . ALA A 1 129 ? 11.180 -7.011 11.927 1.00 45.78 129 ALA A CA 1
ATOM 1010 C C . ALA A 1 129 ? 12.703 -7.192 12.040 1.00 45.78 129 ALA A C 1
ATOM 1012 O O . ALA A 1 129 ? 13.476 -6.390 11.518 1.00 45.78 129 ALA A O 1
ATOM 1013 N N . ARG A 1 130 ? 13.164 -8.240 12.736 1.00 37.75 130 ARG A N 1
ATOM 1014 C CA . ARG A 1 130 ? 14.595 -8.585 12.745 1.00 37.75 130 ARG A CA 1
ATOM 1015 C C . ARG A 1 130 ? 14.947 -9.226 11.397 1.00 37.75 130 ARG A C 1
ATOM 1017 O O . ARG A 1 130 ? 14.277 -10.181 11.006 1.00 37.75 130 ARG A O 1
ATOM 1024 N N . LYS A 1 13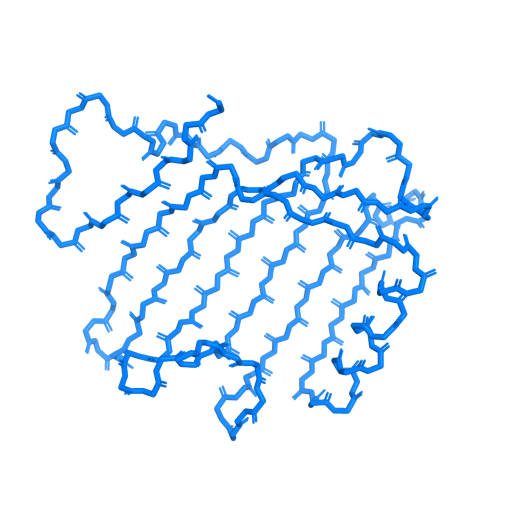1 ? 15.953 -8.678 10.705 1.00 41.44 131 LYS A N 1
ATOM 1025 C CA . LYS A 1 131 ? 16.586 -9.307 9.531 1.00 41.44 131 LYS A CA 1
ATOM 1026 C C . LYS A 1 131 ? 17.237 -10.637 9.897 1.00 41.44 131 LYS A C 1
ATOM 1028 O O . LYS A 1 131 ? 17.791 -10.723 11.017 1.00 41.44 131 LYS A O 1
#

Nearest PDB structures (foldseek):
  2rgq-assembly1_A  TM=6.629E-01  e=1.327E-02  Nostoc punctiforme PCC 73102
  3ff0-assembly1_A  TM=5.551E-01  e=4.949E-03  Pseudomonas aeruginosa
  2rfr-assembly1_A  TM=6.655E-01  e=6.356E-02  Novosphingobium aromaticivorans DSM 12444
  3cnx-assembly1_A  TM=6.048E-01  e=7.564E-02  Streptomyces avermitilis
  3gwr-assembly1_A  TM=6.484E-01  e=2.414E-01  Thiobacillus denitrificans ATCC 25259

Mean predicted aligned error: 8.63 Å